Protein AF-A0A536MII1-F1 (afdb_monomer)

Solvent-accessible surface area (backbone atoms only — not comparable to full-atom values): 5860 Å² total; per-residue (Å²): 132,93,80,82,61,63,78,42,59,72,90,62,58,68,70,56,54,46,48,45,36,58,72,44,48,42,54,50,47,45,48,49,48,63,54,56,45,22,73,77,58,34,49,68,54,39,14,48,52,56,17,48,54,48,29,73,74,71,69,43,66,88,49,29,65,56,44,25,52,50,41,39,52,38,46,64,40,32,77,77,34,56,67,57,26,49,50,52,48,31,52,55,51,43,50,29,52,54,51,13,66,76,68,46,33,55,65,114

Sequence (108 aa):
MLGHKPYQAPPDPMALELAALAGAVAPAEEIVWGRAVERSLGIGTTAALFATKHVVIDGRWRRAGGLFLFWVGLGLVRRRSPMLALGLHVSANASGVVLGHITGRDLF

Secondary structure (DSSP, 8-state):
-----TTSPPSS-HHHHHHHIIIIIHHHHIIIIIIIIHHHHHHHHHHHHHHHHHHHHH--HHHHHHHHHHHHHHHHHHTT-HHHHHHHHHHHHHHHHHHHHHHTS---

Structure (mmCIF, N/CA/C/O backbone):
data_AF-A0A536MII1-F1
#
_entry.id   AF-A0A536MII1-F1
#
loop_
_atom_site.group_PDB
_atom_site.id
_atom_site.type_symbol
_atom_site.label_atom_id
_atom_site.label_alt_id
_atom_site.label_comp_id
_atom_site.label_asym_id
_atom_site.label_entity_id
_atom_site.label_seq_id
_atom_site.pdbx_PDB_ins_code
_atom_site.Cartn_x
_atom_site.Cartn_y
_atom_site.Cartn_z
_atom_site.occupancy
_atom_site.B_iso_or_equiv
_atom_site.auth_seq_id
_atom_site.auth_comp_id
_atom_site.auth_asym_id
_atom_site.auth_atom_id
_atom_site.pdbx_PDB_model_num
ATOM 1 N N . MET A 1 1 ? -3.184 -0.973 -19.950 1.00 36.53 1 MET A N 1
ATOM 2 C CA . MET A 1 1 ? -2.757 -2.359 -20.241 1.00 36.53 1 MET A CA 1
ATOM 3 C C . MET A 1 1 ? -2.474 -3.052 -18.918 1.00 36.53 1 MET A C 1
ATOM 5 O O . MET A 1 1 ? -1.639 -2.569 -18.168 1.00 36.53 1 MET A O 1
ATOM 9 N N . LEU A 1 2 ? -3.221 -4.114 -18.609 1.00 41.47 2 LEU A N 1
ATOM 10 C CA . LEU A 1 2 ? -2.993 -4.985 -17.452 1.00 41.47 2 LEU A CA 1
ATOM 11 C C . LEU A 1 2 ? -1.795 -5.896 -17.752 1.00 41.47 2 LEU A C 1
ATOM 13 O O . LEU A 1 2 ? -1.812 -6.596 -18.761 1.00 41.47 2 LEU A O 1
ATOM 17 N N . GLY A 1 3 ? -0.780 -5.874 -16.887 1.00 39.88 3 GLY A N 1
ATOM 18 C CA . GLY A 1 3 ? 0.389 -6.753 -16.971 1.00 39.88 3 GLY A CA 1
ATOM 19 C C . GLY A 1 3 ? 1.647 -6.079 -17.518 1.00 39.88 3 GLY A C 1
ATOM 20 O O . GLY A 1 3 ? 2.140 -6.466 -18.575 1.00 39.88 3 GLY A O 1
ATOM 21 N N . HIS A 1 4 ? 2.199 -5.101 -16.794 1.00 48.22 4 HIS A N 1
ATOM 22 C CA . HIS A 1 4 ? 3.601 -4.736 -17.007 1.00 48.22 4 HIS A CA 1
ATOM 23 C C . HIS A 1 4 ? 4.499 -5.804 -16.379 1.00 48.22 4 HIS A C 1
ATOM 25 O O . HIS A 1 4 ? 4.297 -6.217 -15.236 1.00 48.22 4 HIS A O 1
ATOM 31 N N . LYS A 1 5 ? 5.456 -6.313 -17.164 1.00 47.59 5 LYS A N 1
ATOM 32 C CA . LYS A 1 5 ? 6.413 -7.316 -16.696 1.00 47.59 5 LYS A CA 1
ATOM 33 C C . LYS A 1 5 ? 7.531 -6.625 -15.909 1.00 47.59 5 LYS A C 1
ATOM 35 O O . LYS A 1 5 ? 8.039 -5.597 -16.344 1.00 47.59 5 LYS A O 1
ATOM 40 N N . PRO A 1 6 ? 8.031 -7.226 -14.822 1.00 49.62 6 PRO A N 1
ATOM 41 C CA . PRO A 1 6 ? 8.718 -6.492 -13.758 1.00 49.62 6 PRO A CA 1
ATOM 42 C C . PRO A 1 6 ? 10.219 -6.239 -13.997 1.00 49.62 6 PRO A C 1
ATOM 44 O O . PRO A 1 6 ? 10.945 -5.852 -13.084 1.00 49.62 6 PRO A O 1
ATOM 47 N N . TYR A 1 7 ? 10.690 -6.521 -15.212 1.00 48.53 7 TYR A N 1
ATOM 48 C CA . TYR A 1 7 ? 12.043 -6.222 -15.694 1.00 48.53 7 TYR A CA 1
ATOM 49 C C . TYR A 1 7 ? 12.039 -5.096 -16.733 1.00 48.53 7 TYR A C 1
ATOM 51 O O . TYR A 1 7 ? 13.063 -4.829 -17.358 1.00 48.53 7 TYR A O 1
ATOM 59 N N . GLN A 1 8 ? 10.883 -4.473 -16.958 1.00 50.59 8 GLN A N 1
ATOM 60 C CA . GLN A 1 8 ? 10.793 -3.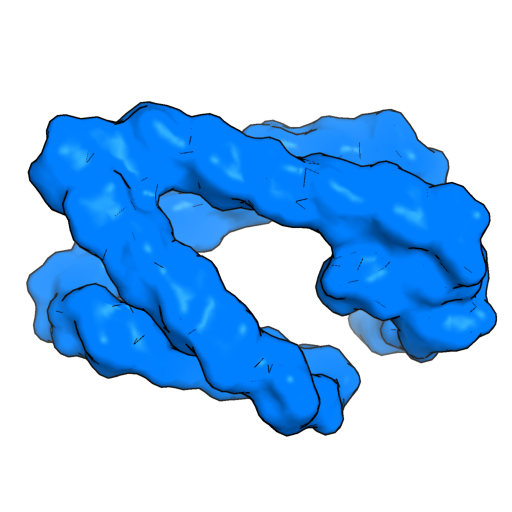259 -17.747 1.00 50.59 8 GLN A CA 1
ATOM 61 C C . GLN A 1 8 ? 11.022 -2.062 -16.834 1.00 50.59 8 GLN A C 1
ATOM 63 O O . GLN A 1 8 ? 10.603 -2.063 -15.676 1.00 50.59 8 GLN A O 1
ATOM 68 N N . ALA A 1 9 ? 11.710 -1.056 -17.373 1.00 54.81 9 ALA A N 1
ATOM 69 C CA . ALA A 1 9 ? 11.745 0.257 -16.755 1.00 54.81 9 ALA A CA 1
ATOM 70 C C . ALA A 1 9 ? 10.301 0.714 -16.469 1.00 54.81 9 ALA A C 1
ATOM 72 O O . ALA A 1 9 ? 9.415 0.374 -17.265 1.00 54.81 9 ALA A O 1
ATOM 73 N N . PRO A 1 10 ? 10.066 1.452 -15.368 1.00 60.66 10 PRO A N 1
ATOM 74 C CA . PRO A 1 10 ? 8.750 2.001 -15.071 1.00 60.66 10 PRO A CA 1
ATOM 75 C C . PRO A 1 10 ? 8.215 2.714 -16.322 1.00 60.66 10 PRO A C 1
ATOM 77 O O . PRO A 1 10 ? 8.939 3.534 -16.902 1.00 60.66 10 PRO A O 1
ATOM 80 N N . PRO A 1 11 ? 7.031 2.326 -16.823 1.00 67.00 11 PRO A N 1
ATOM 81 C CA . PRO A 1 11 ? 6.538 2.802 -18.111 1.00 67.00 11 PRO A CA 1
ATOM 82 C C . PRO A 1 11 ? 6.137 4.275 -18.053 1.00 67.00 11 PRO A C 1
ATOM 84 O O . PRO A 1 11 ? 6.150 4.957 -19.079 1.00 67.00 11 PRO A O 1
ATOM 87 N N . ASP A 1 12 ? 5.802 4.753 -16.855 1.00 78.12 12 ASP A N 1
ATOM 88 C CA . ASP A 1 12 ? 5.314 6.092 -16.606 1.00 78.12 12 ASP A CA 1
ATOM 89 C C . ASP A 1 12 ? 6.408 6.973 -15.973 1.00 78.12 12 ASP A C 1
ATOM 91 O O . ASP A 1 12 ? 7.335 6.495 -15.312 1.00 78.12 12 ASP A O 1
ATOM 95 N N . PRO A 1 13 ? 6.347 8.303 -16.162 1.00 85.38 13 PRO A N 1
ATOM 96 C CA . PRO A 1 13 ? 7.236 9.213 -15.457 1.00 85.38 13 PRO A CA 1
ATOM 97 C C . PRO A 1 13 ? 7.042 9.098 -13.941 1.00 85.38 13 PRO A C 1
ATOM 99 O O . PRO A 1 13 ? 5.912 9.150 -13.457 1.00 85.38 13 PRO A O 1
ATOM 102 N N . MET A 1 14 ? 8.142 9.089 -13.182 1.00 84.44 14 MET A N 1
ATOM 103 C CA . MET A 1 14 ? 8.133 9.002 -11.712 1.00 84.44 14 MET A CA 1
ATOM 104 C C . MET A 1 14 ? 7.141 9.973 -11.053 1.00 84.44 14 MET A C 1
ATOM 106 O O . MET A 1 14 ? 6.434 9.619 -10.114 1.00 84.44 14 MET A O 1
ATOM 110 N N . ALA A 1 15 ? 7.057 11.209 -11.553 1.00 85.62 15 ALA A N 1
ATOM 111 C CA . ALA A 1 15 ? 6.142 12.217 -11.023 1.00 85.62 15 ALA A CA 1
ATOM 112 C C . ALA A 1 15 ? 4.659 11.832 -11.186 1.00 85.62 15 ALA A C 1
ATOM 114 O O . ALA A 1 15 ? 3.854 12.127 -10.302 1.00 85.62 15 ALA A O 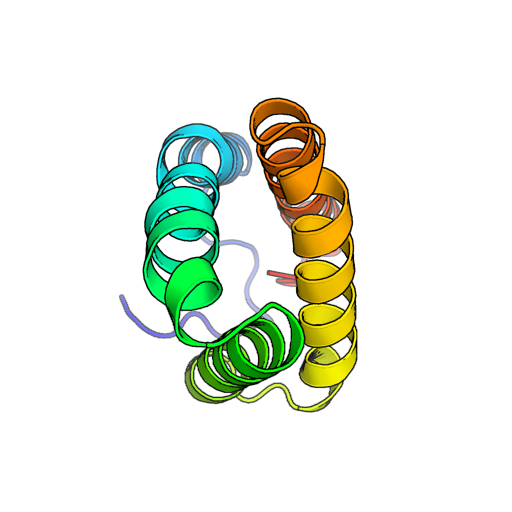1
ATOM 115 N N . LEU A 1 16 ? 4.301 11.165 -12.288 1.00 86.38 16 LEU A N 1
ATOM 116 C CA . LEU A 1 16 ? 2.939 10.701 -12.547 1.00 86.38 16 LEU A CA 1
ATOM 117 C C . LEU A 1 16 ? 2.574 9.534 -11.624 1.00 86.38 16 LEU A C 1
ATOM 119 O O . LEU A 1 16 ? 1.499 9.552 -11.027 1.00 86.38 16 LEU A O 1
ATOM 123 N N . GLU A 1 17 ? 3.483 8.572 -11.445 1.00 84.12 17 GLU A N 1
ATOM 124 C CA . GLU A 1 17 ? 3.280 7.449 -10.521 1.00 84.12 17 GLU A CA 1
ATOM 125 C C . GLU A 1 17 ? 3.118 7.932 -9.076 1.00 84.12 17 GLU A C 1
ATOM 127 O O . GLU A 1 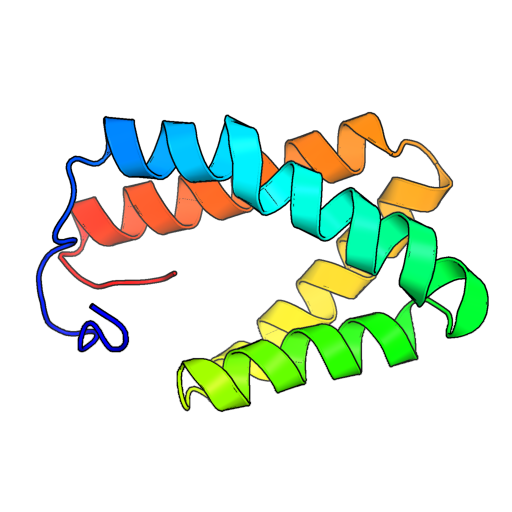17 ? 2.171 7.547 -8.388 1.00 84.12 17 GLU A O 1
ATOM 132 N N . LEU A 1 18 ? 3.981 8.850 -8.626 1.00 87.94 18 LEU A N 1
ATOM 133 C CA . LEU A 1 18 ? 3.882 9.448 -7.293 1.00 87.94 18 LEU A CA 1
ATOM 134 C C . LEU A 1 18 ? 2.556 10.191 -7.095 1.00 87.94 18 LEU A C 1
ATOM 136 O O . LEU A 1 18 ? 1.918 10.039 -6.050 1.00 87.94 18 LEU A O 1
ATOM 140 N N . ALA A 1 19 ? 2.117 10.959 -8.095 1.00 87.25 19 ALA A N 1
ATOM 141 C CA . ALA A 1 19 ? 0.840 11.663 -8.043 1.00 87.25 19 ALA A CA 1
ATOM 142 C C . ALA A 1 19 ? -0.348 10.688 -7.980 1.00 87.25 19 ALA A C 1
ATOM 144 O O . ALA A 1 19 ? -1.261 10.889 -7.178 1.00 87.25 19 ALA A O 1
ATOM 145 N N . ALA A 1 20 ? -0.325 9.608 -8.767 1.00 86.69 20 ALA A N 1
ATOM 146 C CA . ALA A 1 20 ? -1.366 8.583 -8.752 1.00 86.69 20 ALA A CA 1
ATOM 147 C C . ALA A 1 20 ? -1.417 7.835 -7.407 1.00 86.69 20 ALA A C 1
ATOM 149 O O . ALA A 1 20 ? -2.499 7.616 -6.852 1.00 86.69 20 ALA A O 1
ATOM 150 N N . LEU A 1 21 ? -0.256 7.491 -6.842 1.00 86.94 21 LEU A N 1
ATOM 151 C CA . LEU A 1 21 ? -0.168 6.796 -5.559 1.00 86.94 21 LEU A CA 1
ATOM 152 C C . LEU A 1 21 ? -0.665 7.657 -4.401 1.00 86.94 21 LEU A C 1
ATOM 154 O O . LEU A 1 21 ? -1.469 7.188 -3.592 1.00 86.94 21 LEU A O 1
ATOM 158 N N . ALA A 1 22 ? -0.213 8.911 -4.339 1.00 85.25 22 ALA A N 1
ATOM 159 C CA . ALA A 1 22 ? -0.586 9.837 -3.278 1.00 85.25 22 ALA A CA 1
ATOM 160 C C . ALA A 1 22 ? -2.039 10.320 -3.405 1.00 85.25 22 ALA A C 1
ATOM 162 O O . ALA A 1 22 ? -2.737 10.444 -2.400 1.00 85.25 22 ALA A O 1
ATOM 163 N N . GLY A 1 23 ? -2.492 10.593 -4.631 1.00 85.06 23 GLY A N 1
ATOM 164 C CA . GLY A 1 23 ? -3.793 11.201 -4.899 1.00 85.06 23 GLY A CA 1
ATOM 165 C C . GLY A 1 23 ? -4.953 10.213 -5.005 1.00 85.06 23 GLY A C 1
ATOM 166 O O . GLY A 1 23 ? -6.088 10.598 -4.733 1.00 85.06 23 GLY A O 1
ATOM 167 N N . ALA A 1 24 ? -4.696 8.956 -5.383 1.00 90.25 24 ALA A N 1
ATOM 168 C CA . ALA A 1 24 ? -5.761 7.992 -5.660 1.00 90.25 24 ALA A CA 1
ATOM 169 C C . ALA A 1 24 ? -5.557 6.64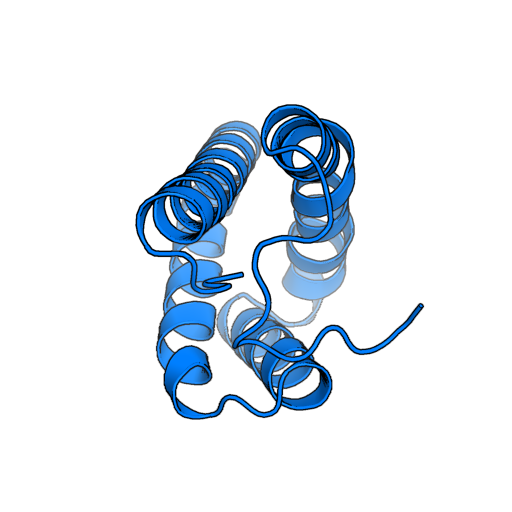0 -4.973 1.00 90.25 24 ALA A C 1
ATOM 171 O O . ALA A 1 24 ? -6.440 6.208 -4.233 1.00 90.25 24 ALA A O 1
ATOM 172 N N . VAL A 1 25 ? -4.416 5.974 -5.181 1.00 88.62 25 VAL A N 1
ATOM 173 C CA . VAL A 1 25 ? -4.251 4.568 -4.767 1.00 88.62 25 VAL A CA 1
ATOM 174 C C . VAL A 1 25 ? -4.250 4.420 -3.248 1.00 88.62 25 VAL A C 1
ATOM 176 O O . VAL A 1 25 ? -5.139 3.763 -2.712 1.00 88.62 25 VAL A O 1
ATOM 179 N N . ALA A 1 26 ? -3.316 5.059 -2.537 1.00 90.62 26 ALA A N 1
ATOM 180 C CA . ALA A 1 26 ? -3.241 4.925 -1.081 1.00 90.62 26 ALA A CA 1
ATOM 181 C C . ALA A 1 26 ? -4.524 5.422 -0.375 1.00 90.62 26 ALA A C 1
ATOM 183 O O . ALA A 1 26 ? -5.027 4.707 0.496 1.00 90.62 26 ALA A O 1
ATOM 184 N N . PRO A 1 27 ? -5.136 6.564 -0.765 1.00 92.44 27 PRO A N 1
ATOM 185 C CA . PRO A 1 27 ? -6.436 6.968 -0.228 1.00 92.44 27 PRO A CA 1
ATOM 186 C C . PRO A 1 27 ? -7.546 5.937 -0.461 1.00 92.44 27 PRO A C 1
ATOM 188 O O . PRO A 1 27 ? -8.287 5.613 0.470 1.00 92.44 27 PRO A O 1
ATOM 191 N N . ALA A 1 28 ? -7.668 5.402 -1.680 1.00 94.00 28 ALA A N 1
ATOM 192 C CA . ALA A 1 28 ? -8.694 4.415 -2.005 1.00 94.00 28 ALA A CA 1
ATOM 193 C C . ALA A 1 28 ? -8.492 3.118 -1.214 1.00 94.00 28 ALA A C 1
ATOM 195 O O . ALA A 1 28 ? -9.451 2.564 -0.673 1.00 94.00 28 ALA A O 1
ATOM 196 N N . GLU A 1 29 ? -7.250 2.654 -1.088 1.00 94.75 29 GLU A N 1
ATOM 197 C CA . GLU A 1 29 ? -6.937 1.464 -0.307 1.00 94.75 29 GLU A CA 1
ATOM 198 C C . GLU A 1 29 ? -7.223 1.658 1.184 1.00 94.75 29 GLU A C 1
ATOM 200 O O . GLU A 1 29 ? -7.840 0.791 1.802 1.00 94.75 29 GLU A O 1
ATOM 205 N N . GLU A 1 30 ? -6.867 2.805 1.761 1.00 94.75 30 GLU A N 1
ATOM 206 C CA . GLU A 1 30 ? -7.185 3.126 3.156 1.00 94.75 30 GLU A CA 1
ATOM 207 C C . GLU A 1 30 ? -8.700 3.217 3.408 1.00 94.75 30 GLU A C 1
ATOM 209 O O . GLU A 1 30 ? -9.182 2.799 4.465 1.00 94.75 30 GLU A O 1
ATOM 214 N N . ILE A 1 31 ? -9.483 3.708 2.443 1.00 94.25 31 ILE A N 1
ATOM 215 C CA . ILE A 1 31 ? -10.949 3.747 2.543 1.00 94.25 31 ILE A CA 1
ATOM 216 C C . ILE A 1 31 ? -11.538 2.335 2.456 1.00 94.25 31 ILE A C 1
ATOM 218 O O . ILE A 1 31 ? -12.305 1.929 3.332 1.00 94.25 31 ILE A O 1
ATOM 222 N N . VAL A 1 32 ? -11.185 1.573 1.422 1.00 94.31 32 VAL A N 1
ATOM 223 C CA . VAL A 1 32 ? -11.776 0.252 1.176 1.00 94.31 32 VAL A CA 1
ATOM 224 C C . VAL A 1 32 ? -11.285 -0.750 2.213 1.00 94.31 32 VAL A C 1
ATOM 226 O O . VAL A 1 32 ? -12.074 -1.309 2.971 1.00 94.31 32 VAL A O 1
ATOM 229 N N . TRP A 1 33 ? -9.977 -0.961 2.292 1.00 94.75 33 TRP A N 1
ATOM 230 C CA . TRP A 1 33 ? -9.405 -1.975 3.167 1.00 94.75 33 TRP A CA 1
ATOM 231 C C . TRP A 1 33 ? -9.365 -1.492 4.611 1.00 94.75 33 TRP A C 1
ATOM 233 O O . TRP A 1 33 ? -9.820 -2.197 5.508 1.00 94.75 33 TRP A O 1
ATOM 243 N N . GLY A 1 34 ? -8.867 -0.274 4.835 1.00 89.88 34 GLY A N 1
ATOM 244 C CA . GLY A 1 34 ? -8.623 0.242 6.180 1.00 89.88 34 GLY A CA 1
ATOM 245 C C . GLY A 1 34 ? -9.876 0.672 6.942 1.00 89.88 34 GLY A C 1
ATOM 246 O O . GLY A 1 34 ? -9.905 0.562 8.169 1.00 89.88 34 GLY A O 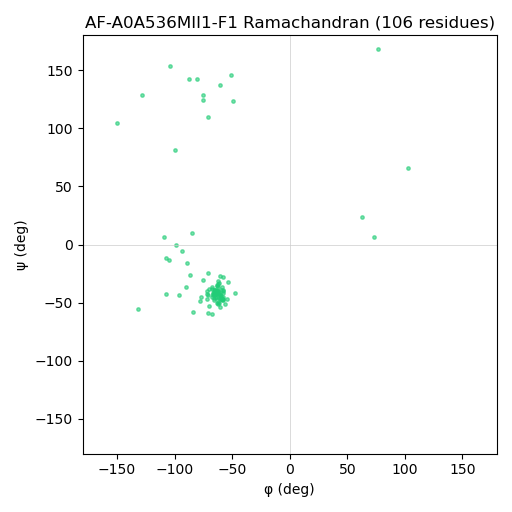1
ATOM 247 N N . ARG A 1 35 ? -10.923 1.148 6.251 1.00 89.62 35 ARG A N 1
ATOM 248 C CA . ARG A 1 35 ? -12.178 1.577 6.896 1.00 89.62 35 ARG A CA 1
ATOM 249 C C . ARG A 1 35 ? -13.345 0.624 6.685 1.00 89.62 35 ARG A C 1
ATOM 251 O O . ARG A 1 35 ? -14.083 0.421 7.646 1.00 89.62 35 ARG A O 1
ATOM 258 N N . ALA A 1 36 ? -13.552 0.084 5.485 1.00 91.44 36 ALA A N 1
ATOM 259 C CA . ALA A 1 36 ? -14.707 -0.780 5.231 1.00 91.44 36 ALA A CA 1
ATOM 260 C C . ALA A 1 36 ? -14.430 -2.233 5.644 1.00 91.44 36 ALA A C 1
ATOM 262 O O . ALA A 1 36 ? -15.115 -2.760 6.516 1.00 91.44 36 ALA A O 1
ATOM 263 N N . VAL A 1 37 ? -13.393 -2.858 5.081 1.00 93.06 37 VAL A N 1
ATOM 264 C CA . VAL A 1 37 ? -13.105 -4.287 5.301 1.00 93.06 37 VAL A CA 1
ATOM 265 C C . VAL A 1 37 ? -12.579 -4.554 6.715 1.00 93.06 37 VAL A C 1
ATOM 267 O O . VAL A 1 37 ? -13.077 -5.448 7.403 1.00 93.06 37 VAL A O 1
ATOM 270 N N . GLU A 1 38 ? -11.618 -3.755 7.192 1.00 93.81 38 GLU A N 1
ATOM 271 C CA . GLU A 1 38 ? -10.980 -3.980 8.496 1.00 93.81 38 GLU A CA 1
ATOM 272 C C . GLU A 1 38 ? -11.944 -3.882 9.677 1.00 93.81 38 GLU A C 1
ATOM 274 O O . GLU A 1 38 ? -11.780 -4.606 10.660 1.00 93.81 38 GLU A O 1
ATOM 279 N N . ARG A 1 39 ? -12.979 -3.039 9.579 1.00 90.31 39 ARG A N 1
ATOM 280 C CA . ARG A 1 39 ? -14.011 -2.943 10.620 1.00 90.31 39 ARG A CA 1
ATOM 281 C C . ARG A 1 39 ? -14.781 -4.247 10.803 1.00 90.31 39 ARG A C 1
ATOM 283 O O . ARG A 1 39 ? -15.167 -4.550 11.926 1.00 90.31 39 ARG A O 1
ATOM 290 N N . SER A 1 40 ? -14.992 -4.999 9.727 1.00 93.19 40 SER A N 1
ATOM 291 C CA . SER A 1 40 ? -15.766 -6.242 9.754 1.00 93.19 40 SER A CA 1
ATOM 292 C C . SER A 1 40 ? -14.903 -7.472 10.031 1.00 93.19 40 SER A C 1
ATOM 294 O O . SER A 1 40 ? -15.355 -8.385 10.712 1.00 93.19 40 SER A O 1
ATOM 296 N N . LEU A 1 41 ? -13.673 -7.509 9.510 1.00 94.12 41 LEU A N 1
ATOM 297 C CA . LEU A 1 41 ? -12.830 -8.714 9.534 1.00 94.12 41 LEU A CA 1
ATOM 298 C C . LEU A 1 41 ? -11.653 -8.638 10.517 1.00 94.12 41 LEU A C 1
ATOM 300 O O . LEU A 1 41 ? -10.998 -9.649 10.781 1.00 94.12 41 LEU A O 1
ATOM 304 N N . GLY A 1 42 ? -11.366 -7.451 11.053 1.00 94.81 42 GLY A N 1
ATOM 305 C CA . GLY A 1 42 ? -10.200 -7.194 11.889 1.00 94.81 42 GLY A CA 1
ATOM 306 C C . GLY A 1 42 ? -8.896 -7.065 11.093 1.00 94.81 42 GLY A C 1
ATOM 307 O O . GLY A 1 42 ? -8.819 -7.376 9.902 1.00 94.81 42 GLY A O 1
ATOM 308 N N . ILE A 1 43 ? -7.845 -6.596 11.775 1.00 95.12 43 ILE A N 1
ATOM 309 C CA . ILE A 1 43 ? -6.552 -6.246 11.158 1.00 95.12 43 ILE A CA 1
ATOM 310 C C . ILE A 1 43 ? -5.902 -7.463 10.489 1.00 95.12 43 ILE A C 1
ATOM 312 O O . ILE A 1 43 ? -5.519 -7.386 9.327 1.00 95.12 43 ILE A O 1
ATOM 316 N N . GLY A 1 44 ? -5.786 -8.589 11.202 1.00 95.75 44 GLY A N 1
ATOM 317 C CA . GLY A 1 44 ? -5.057 -9.766 10.713 1.00 95.75 44 GLY A CA 1
ATOM 318 C C . GLY A 1 44 ? -5.671 -10.365 9.447 1.00 95.75 44 GLY A C 1
ATOM 319 O O . GLY A 1 44 ? -4.976 -10.554 8.452 1.00 95.75 44 GLY A O 1
ATOM 320 N N . THR A 1 45 ? -6.985 -10.594 9.447 1.00 96.50 45 THR A N 1
ATOM 321 C CA . THR A 1 45 ? -7.708 -11.124 8.281 1.00 96.50 45 THR A CA 1
ATOM 322 C C . THR A 1 45 ? -7.629 -10.167 7.095 1.00 96.50 45 THR A C 1
ATOM 324 O O . THR A 1 45 ? -7.372 -10.588 5.970 1.00 96.50 45 THR A O 1
ATOM 327 N N . THR A 1 46 ? -7.786 -8.865 7.342 1.00 96.69 46 THR A N 1
ATOM 328 C CA . THR A 1 46 ? -7.693 -7.841 6.292 1.00 96.69 46 THR A CA 1
ATOM 329 C C . THR A 1 46 ? -6.290 -7.779 5.700 1.00 96.69 46 THR A C 1
ATOM 331 O O . THR A 1 46 ? -6.152 -7.738 4.483 1.00 96.69 46 THR A O 1
ATOM 334 N N . ALA A 1 47 ? -5.249 -7.852 6.533 1.00 96.00 47 ALA A N 1
ATOM 335 C CA . ALA A 1 47 ? -3.861 -7.906 6.087 1.00 96.00 47 ALA A CA 1
ATOM 336 C C . ALA A 1 47 ? -3.569 -9.163 5.255 1.00 96.00 47 ALA A C 1
ATOM 338 O O . ALA A 1 47 ? -2.882 -9.080 4.239 1.00 96.00 47 ALA A O 1
ATOM 339 N N . ALA A 1 48 ? -4.119 -10.319 5.642 1.00 96.38 48 ALA A N 1
ATOM 340 C CA . ALA A 1 48 ? -3.976 -11.556 4.878 1.00 96.38 48 ALA A CA 1
ATOM 341 C C . ALA A 1 48 ? -4.640 -11.446 3.498 1.00 96.38 48 ALA A C 1
ATOM 343 O O . ALA A 1 48 ? -4.019 -11.783 2.489 1.00 96.38 48 ALA A O 1
ATOM 344 N N . LEU A 1 49 ? -5.865 -10.917 3.432 1.00 95.75 49 LEU A N 1
ATOM 345 C CA . LEU A 1 49 ? -6.567 -10.680 2.168 1.00 95.75 49 LEU A CA 1
ATOM 346 C C . LEU A 1 49 ? -5.839 -9.648 1.298 1.00 95.75 49 LEU A C 1
ATOM 348 O O . LEU A 1 49 ? -5.677 -9.860 0.097 1.00 95.75 49 LEU A O 1
ATOM 352 N N . PHE A 1 50 ? -5.343 -8.568 1.902 1.00 93.88 50 PHE A N 1
ATOM 353 C CA . PHE A 1 50 ? -4.573 -7.539 1.213 1.00 93.88 50 PHE A CA 1
ATOM 354 C C . PHE A 1 50 ? -3.249 -8.075 0.656 1.00 93.88 50 PHE A C 1
ATOM 356 O O . PHE A 1 50 ? -2.887 -7.761 -0.475 1.00 93.88 50 PHE A O 1
ATOM 363 N N . ALA A 1 51 ? -2.522 -8.905 1.404 1.00 93.69 51 ALA A N 1
ATOM 364 C CA . ALA A 1 51 ? -1.310 -9.544 0.899 1.00 93.69 51 ALA A CA 1
ATOM 365 C C . ALA A 1 51 ? -1.639 -10.539 -0.224 1.00 93.69 51 ALA A C 1
ATOM 367 O O . ALA A 1 51 ? -0.987 -10.545 -1.266 1.00 93.69 51 ALA A O 1
ATOM 368 N N . THR A 1 52 ? -2.696 -11.335 -0.045 1.00 93.94 52 THR A N 1
ATOM 369 C CA . THR A 1 52 ? -3.117 -12.345 -1.024 1.00 93.94 52 THR A CA 1
ATOM 370 C C . THR A 1 52 ? -3.552 -11.709 -2.342 1.00 93.94 52 THR A C 1
ATOM 372 O O . THR A 1 52 ? -3.150 -12.196 -3.395 1.00 93.94 52 THR A O 1
ATOM 375 N N . LYS A 1 53 ? -4.304 -10.594 -2.320 1.00 93.00 53 LYS A N 1
ATOM 376 C CA . LYS A 1 53 ? -4.715 -9.905 -3.560 1.00 93.00 53 LYS A CA 1
ATOM 377 C C . LYS A 1 53 ? -3.494 -9.498 -4.392 1.00 93.00 53 LYS A C 1
ATOM 379 O O . LYS A 1 53 ? -3.501 -9.672 -5.603 1.00 93.00 53 LYS A O 1
ATOM 384 N N . HIS A 1 54 ? -2.442 -9.002 -3.738 1.00 88.69 54 HIS A N 1
ATOM 385 C CA . HIS A 1 54 ? -1.223 -8.578 -4.417 1.00 88.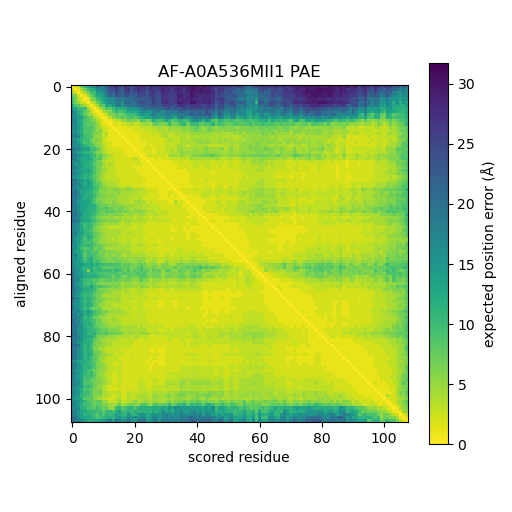69 54 HIS A CA 1
ATOM 386 C C . HIS A 1 54 ? -0.497 -9.770 -5.019 1.00 88.69 54 HIS A C 1
ATOM 388 O O . HIS A 1 54 ? -0.177 -9.719 -6.196 1.00 88.69 54 HIS A O 1
ATOM 394 N N . VAL A 1 55 ? -0.363 -10.871 -4.273 1.00 88.88 55 VAL A N 1
ATOM 395 C CA . VAL A 1 55 ? 0.221 -12.119 -4.790 1.00 88.88 55 VAL A CA 1
ATOM 396 C C . VAL A 1 55 ? -0.539 -12.649 -6.006 1.00 88.88 55 VAL A C 1
ATOM 398 O O . VAL A 1 55 ? 0.081 -13.149 -6.938 1.00 88.88 55 VAL A O 1
ATOM 401 N N . VAL A 1 56 ? -1.871 -12.553 -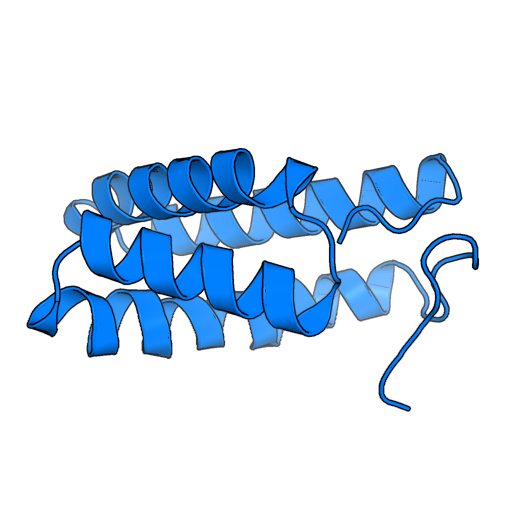6.021 1.00 89.38 56 VAL A N 1
ATOM 402 C CA . VAL A 1 56 ? -2.683 -12.977 -7.174 1.00 89.38 56 VAL A CA 1
ATOM 403 C C . VAL A 1 56 ? -2.442 -12.077 -8.390 1.00 89.38 56 VAL A C 1
ATOM 405 O O . VAL A 1 56 ? -2.428 -12.573 -9.514 1.00 89.38 56 VAL A O 1
ATOM 408 N N . ILE A 1 57 ? -2.239 -10.774 -8.177 1.00 83.19 57 ILE A N 1
ATOM 409 C CA . ILE A 1 57 ? -2.006 -9.794 -9.247 1.00 83.19 57 ILE A CA 1
ATOM 410 C C . ILE A 1 57 ? -0.571 -9.880 -9.791 1.00 83.19 57 ILE A C 1
ATOM 412 O O . ILE A 1 57 ? -0.382 -9.850 -11.006 1.00 83.19 57 ILE A O 1
ATOM 416 N N . ASP A 1 58 ? 0.433 -9.975 -8.915 1.00 80.38 58 ASP A N 1
ATOM 417 C CA . ASP A 1 58 ? 1.853 -9.855 -9.269 1.00 80.38 58 ASP A CA 1
ATOM 418 C C . ASP A 1 58 ? 2.616 -11.197 -9.300 1.00 80.38 58 ASP A C 1
ATOM 420 O O . ASP A 1 58 ? 3.724 -11.272 -9.837 1.00 80.38 58 ASP A O 1
ATOM 424 N N . GLY A 1 59 ? 2.040 -12.274 -8.755 1.00 81.06 59 GLY A N 1
ATOM 425 C CA . GLY A 1 59 ? 2.637 -13.612 -8.673 1.00 81.06 59 GLY A CA 1
ATOM 426 C C . GLY A 1 59 ? 3.770 -13.757 -7.643 1.00 81.06 59 GLY A C 1
ATOM 427 O O . GLY A 1 59 ? 4.430 -14.800 -7.593 1.00 81.06 59 GLY A O 1
ATOM 428 N N . ARG A 1 60 ? 4.048 -12.736 -6.819 1.00 78.06 60 ARG A N 1
ATOM 429 C CA . ARG A 1 60 ? 5.257 -12.655 -5.981 1.00 78.06 60 ARG A CA 1
ATOM 430 C C . ARG A 1 60 ? 5.002 -13.052 -4.530 1.00 78.06 60 ARG A C 1
ATOM 432 O O . ARG A 1 60 ? 4.994 -12.230 -3.613 1.00 78.06 60 ARG A O 1
ATOM 439 N N . TRP A 1 61 ? 4.995 -14.356 -4.278 1.00 83.31 61 TRP A N 1
ATOM 440 C CA . TRP A 1 61 ? 4.898 -14.917 -2.922 1.00 83.31 61 TRP A CA 1
ATOM 441 C C . TRP A 1 61 ? 5.949 -14.392 -1.933 1.00 83.31 61 TRP A C 1
ATOM 443 O O . TRP A 1 61 ? 5.655 -14.225 -0.752 1.00 83.31 61 TRP A O 1
ATOM 453 N N . ARG A 1 62 ? 7.161 -14.058 -2.404 1.00 83.38 62 ARG A N 1
ATOM 454 C CA . ARG A 1 62 ? 8.233 -13.514 -1.546 1.00 83.38 62 ARG A CA 1
ATOM 455 C C . ARG A 1 62 ? 7.861 -12.188 -0.871 1.00 83.38 62 ARG A C 1
ATOM 457 O O . ARG A 1 62 ? 8.402 -11.895 0.190 1.00 83.38 62 ARG A O 1
ATOM 464 N N . ARG A 1 63 ? 6.962 -11.391 -1.463 1.00 83.69 63 ARG A N 1
ATOM 465 C CA . ARG A 1 63 ? 6.528 -10.091 -0.918 1.00 83.69 63 ARG A CA 1
ATOM 466 C C . ARG A 1 63 ? 5.334 -10.214 0.028 1.00 83.69 63 ARG A C 1
ATOM 468 O O . ARG A 1 63 ? 5.098 -9.296 0.807 1.00 83.69 63 ARG A O 1
ATOM 475 N N . ALA A 1 64 ? 4.633 -11.349 0.018 1.00 88.44 64 ALA A N 1
ATOM 476 C CA . ALA A 1 64 ? 3.400 -11.555 0.776 1.00 88.44 64 ALA A CA 1
ATOM 477 C C . ALA A 1 64 ? 3.568 -11.265 2.275 1.00 88.44 64 ALA A C 1
ATOM 479 O O . ALA A 1 64 ? 2.773 -10.532 2.857 1.00 88.44 64 ALA A O 1
ATOM 480 N N . GLY A 1 65 ? 4.638 -11.783 2.890 1.00 90.19 65 GLY A N 1
ATOM 481 C CA . GLY A 1 65 ? 4.923 -11.549 4.308 1.00 90.19 65 GLY A CA 1
ATOM 482 C C . GLY A 1 65 ? 5.195 -10.076 4.626 1.00 90.19 65 GLY A C 1
ATOM 483 O O . GLY A 1 65 ? 4.694 -9.558 5.620 1.00 90.19 65 GLY A O 1
ATOM 484 N N . GLY A 1 66 ? 5.926 -9.381 3.749 1.00 92.62 66 GLY A N 1
ATOM 485 C CA . GLY A 1 66 ? 6.177 -7.945 3.883 1.00 92.62 66 GLY A CA 1
ATOM 486 C C . GLY A 1 66 ? 4.892 -7.125 3.783 1.00 92.62 66 GLY A C 1
ATOM 487 O O . GLY A 1 66 ? 4.650 -6.276 4.633 1.00 92.62 66 GLY A O 1
ATOM 488 N N . LEU A 1 67 ? 4.033 -7.432 2.807 1.00 93.12 67 LEU A N 1
ATOM 489 C CA . LEU A 1 67 ? 2.734 -6.773 2.623 1.00 93.12 67 LEU A CA 1
ATOM 490 C C . LEU A 1 67 ? 1.780 -7.033 3.792 1.00 93.12 67 LEU A C 1
ATOM 492 O O . LEU A 1 67 ? 1.082 -6.122 4.234 1.00 93.12 67 LEU A O 1
ATOM 496 N N . PHE A 1 68 ? 1.781 -8.256 4.327 1.00 95.31 68 PHE A N 1
ATOM 497 C CA . PHE A 1 68 ? 1.018 -8.594 5.522 1.00 95.31 68 PHE A CA 1
ATOM 498 C C . PHE A 1 68 ? 1.470 -7.746 6.716 1.00 95.31 68 PHE A C 1
ATOM 500 O O . PHE A 1 68 ? 0.653 -7.070 7.337 1.00 95.31 68 PHE A O 1
ATOM 507 N N . LEU A 1 69 ? 2.774 -7.737 7.016 1.00 96.12 69 LEU A N 1
ATOM 508 C CA . LEU A 1 69 ? 3.325 -6.974 8.140 1.00 96.12 69 LEU A CA 1
ATOM 509 C C . LEU A 1 69 ? 3.124 -5.468 7.964 1.00 96.12 69 LEU A C 1
ATOM 511 O O . LEU A 1 69 ? 2.773 -4.782 8.924 1.00 96.12 69 LEU A O 1
ATOM 515 N N . PHE A 1 70 ? 3.294 -4.970 6.741 1.00 95.31 70 PHE A N 1
ATOM 516 C CA . PHE A 1 70 ? 3.015 -3.587 6.379 1.00 95.31 70 PHE A CA 1
ATOM 517 C C . PHE A 1 70 ? 1.567 -3.211 6.707 1.00 95.31 70 PHE A C 1
ATOM 519 O O . PHE A 1 70 ? 1.332 -2.244 7.434 1.00 95.31 70 PHE A O 1
ATOM 526 N N . TRP A 1 71 ? 0.599 -4.013 6.254 1.00 96.94 71 TRP A N 1
ATOM 527 C CA . TRP A 1 71 ? -0.812 -3.729 6.498 1.00 96.94 71 TRP A CA 1
ATOM 528 C C . TRP A 1 71 ? -1.193 -3.855 7.978 1.00 96.94 71 TRP A C 1
ATOM 530 O O . TRP A 1 71 ? -1.950 -3.030 8.490 1.00 96.94 71 TRP A O 1
ATOM 540 N N . VAL A 1 72 ? -0.635 -4.839 8.696 1.00 97.12 72 VAL A N 1
ATOM 541 C CA . VAL A 1 72 ? -0.803 -4.956 10.155 1.00 97.12 72 VAL A CA 1
ATOM 542 C C . VAL A 1 72 ? -0.284 -3.702 10.859 1.00 97.12 72 VAL A C 1
ATOM 544 O O . VAL A 1 72 ? -0.989 -3.133 11.694 1.00 97.12 72 VAL A O 1
ATOM 547 N N . GLY A 1 73 ? 0.919 -3.242 10.502 1.00 96.00 73 GLY A N 1
ATOM 548 C CA . GLY A 1 73 ? 1.516 -2.023 11.044 1.00 96.00 73 GLY A CA 1
ATOM 549 C C . GLY A 1 73 ? 0.641 -0.794 10.793 1.00 96.00 73 GLY A C 1
ATOM 550 O O . GLY A 1 73 ? 0.340 -0.052 11.732 1.00 96.00 73 GLY A O 1
ATOM 551 N N . LEU A 1 74 ? 0.151 -0.627 9.561 1.00 95.81 74 LEU A N 1
ATOM 552 C CA . LEU A 1 74 ? -0.795 0.437 9.225 1.00 95.81 74 LEU A CA 1
ATOM 553 C C . LEU A 1 74 ? -2.086 0.338 10.038 1.00 95.81 74 LEU A C 1
ATOM 555 O O . LEU A 1 74 ? -2.516 1.349 10.582 1.00 95.81 74 LEU A O 1
ATOM 559 N N . GLY A 1 75 ? -2.668 -0.852 10.202 1.00 95.19 75 GLY A N 1
ATOM 560 C CA . GLY A 1 75 ? -3.866 -1.056 11.023 1.00 95.19 75 GLY A CA 1
ATOM 561 C C . GLY A 1 75 ? -3.675 -0.625 12.482 1.00 95.19 75 GLY A C 1
ATOM 562 O O . GLY A 1 75 ? -4.542 0.035 13.063 1.00 95.19 75 GLY A O 1
ATOM 563 N N . LEU A 1 76 ? -2.508 -0.911 13.070 1.00 96.12 76 LEU A N 1
ATOM 564 C CA . LEU A 1 76 ? -2.172 -0.478 14.433 1.00 96.12 76 LEU A CA 1
ATOM 565 C C . LEU A 1 76 ? -2.050 1.048 14.553 1.00 96.12 76 LEU A C 1
ATOM 567 O O . LEU A 1 76 ? -2.498 1.623 15.550 1.00 96.12 76 LEU A O 1
ATOM 571 N N . VAL A 1 77 ? -1.469 1.712 13.551 1.00 96.31 77 VAL A N 1
ATOM 572 C CA . VAL A 1 77 ? -1.370 3.180 13.516 1.00 96.31 77 VAL A CA 1
ATOM 573 C C . VAL A 1 77 ? -2.734 3.811 13.245 1.00 96.31 77 VAL A C 1
ATOM 575 O O . VAL A 1 77 ? -3.118 4.760 13.929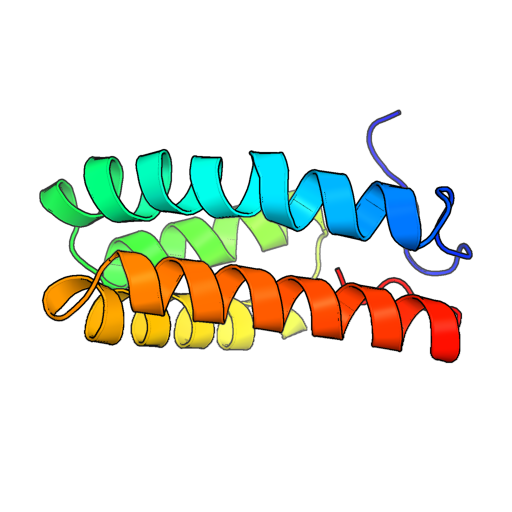 1.00 96.31 77 VAL A O 1
ATOM 578 N N . ARG A 1 78 ? -3.508 3.256 12.309 1.00 95.31 78 ARG A N 1
ATOM 579 C CA . ARG A 1 78 ? -4.810 3.767 11.861 1.00 95.31 78 ARG A CA 1
ATOM 580 C C . ARG A 1 78 ? -5.821 3.859 12.993 1.00 95.31 78 ARG A C 1
ATOM 582 O O . ARG A 1 78 ? -6.580 4.824 13.042 1.00 95.31 78 ARG A O 1
ATOM 589 N N . ARG A 1 79 ? -5.795 2.905 13.933 1.00 90.56 79 ARG A N 1
ATOM 590 C CA . ARG A 1 79 ? -6.622 2.945 15.154 1.00 90.56 79 ARG A CA 1
ATOM 591 C C . ARG A 1 79 ? -6.385 4.193 16.005 1.00 90.56 79 ARG A C 1
ATOM 593 O O . ARG A 1 79 ? -7.293 4.605 16.717 1.00 90.56 79 ARG A O 1
ATOM 600 N N . ARG A 1 80 ? -5.184 4.777 15.943 1.00 93.44 80 ARG A N 1
ATOM 601 C CA . ARG A 1 80 ? -4.823 6.008 16.661 1.00 93.44 80 ARG A CA 1
ATOM 602 C C . ARG A 1 80 ? -4.965 7.248 15.784 1.00 93.44 80 ARG A C 1
ATOM 604 O O . ARG A 1 80 ? -5.472 8.262 16.244 1.00 93.44 80 ARG A O 1
ATOM 611 N N . SER A 1 81 ? -4.508 7.174 14.536 1.00 95.81 81 SER A N 1
ATOM 612 C CA . SER A 1 81 ? -4.567 8.279 13.583 1.00 95.81 81 SER A CA 1
ATOM 613 C C . SER A 1 81 ? -4.674 7.759 12.146 1.00 95.81 81 SER A C 1
ATOM 615 O O . SER A 1 81 ? -3.676 7.321 11.566 1.00 95.81 81 SER A O 1
ATOM 617 N N . PRO A 1 82 ? -5.868 7.841 11.529 1.00 92.81 82 PRO A N 1
ATOM 618 C CA . PRO A 1 82 ? -6.055 7.477 10.128 1.00 92.81 82 PRO A CA 1
ATOM 619 C C . PRO A 1 82 ? -5.225 8.332 9.166 1.00 92.81 82 PRO A C 1
ATOM 621 O O . PRO A 1 82 ? -4.771 7.833 8.145 1.00 92.81 82 PRO A O 1
ATOM 624 N N . MET A 1 83 ? -5.006 9.610 9.495 1.00 94.88 83 MET A N 1
ATOM 625 C CA . MET A 1 83 ? -4.197 10.509 8.663 1.00 94.88 83 MET A CA 1
ATOM 626 C C . MET A 1 83 ? -2.716 10.137 8.704 1.00 94.88 83 MET A C 1
ATOM 628 O O . MET A 1 83 ? -2.053 10.165 7.673 1.00 94.88 83 MET A O 1
ATOM 632 N N . LEU A 1 84 ? -2.203 9.729 9.871 1.00 95.56 84 LEU A N 1
ATOM 633 C CA . LEU A 1 84 ? -0.828 9.246 9.977 1.00 95.56 84 LEU A CA 1
ATOM 634 C C . LEU A 1 84 ? -0.645 7.925 9.223 1.00 95.56 84 LEU A C 1
ATOM 636 O O . LEU A 1 84 ? 0.350 7.764 8.528 1.00 95.56 84 LEU A O 1
ATOM 640 N N . ALA A 1 85 ? -1.608 7.004 9.323 1.00 95.50 85 ALA A N 1
ATOM 641 C CA . ALA A 1 85 ? -1.580 5.761 8.554 1.00 95.50 85 ALA A CA 1
ATOM 642 C C . ALA A 1 85 ? -1.567 6.036 7.042 1.00 95.50 85 ALA A C 1
ATOM 644 O O . ALA A 1 85 ? -0.720 5.495 6.339 1.00 95.50 85 ALA A O 1
ATOM 645 N N . LEU A 1 86 ? -2.421 6.946 6.558 1.00 95.25 86 LEU A N 1
ATOM 646 C CA . LEU A 1 86 ? -2.409 7.370 5.158 1.00 95.25 86 LEU A CA 1
ATOM 647 C C . LEU A 1 86 ? -1.058 7.979 4.758 1.00 95.25 86 LEU A C 1
ATOM 649 O O . LEU A 1 86 ? -0.513 7.607 3.725 1.00 95.25 86 LEU A O 1
ATOM 653 N N . GLY A 1 87 ? -0.493 8.866 5.581 1.00 95.56 87 GLY A N 1
ATOM 654 C CA . GLY A 1 87 ? 0.826 9.449 5.331 1.00 95.56 87 GLY A CA 1
ATOM 655 C C . GLY A 1 87 ? 1.922 8.387 5.220 1.00 95.56 87 GLY A C 1
ATOM 656 O O . GLY A 1 87 ? 2.671 8.382 4.249 1.00 95.56 87 GLY A O 1
ATOM 657 N N . LEU A 1 88 ? 1.967 7.437 6.160 1.00 96.12 88 LEU A N 1
ATOM 658 C CA . LEU A 1 88 ? 2.920 6.321 6.139 1.00 96.12 88 LEU A CA 1
ATOM 659 C C . LEU A 1 88 ? 2.734 5.425 4.913 1.00 96.12 88 LEU A C 1
ATOM 661 O O . LEU A 1 88 ? 3.721 4.998 4.318 1.00 96.12 88 LEU A O 1
ATOM 665 N N . HIS A 1 89 ? 1.488 5.164 4.524 1.00 95.81 89 HIS A N 1
ATOM 666 C CA . HIS A 1 89 ? 1.174 4.388 3.334 1.00 95.81 89 HI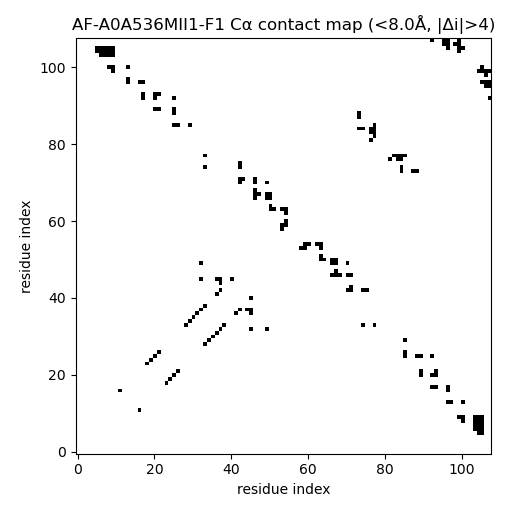S A CA 1
ATOM 667 C C . HIS A 1 89 ? 1.680 5.107 2.073 1.00 95.81 89 HIS A C 1
ATOM 669 O O . HIS A 1 89 ? 2.441 4.530 1.298 1.00 95.81 89 HIS A O 1
ATOM 675 N N . VAL A 1 90 ? 1.367 6.396 1.910 1.00 94.12 90 VAL A N 1
ATOM 676 C CA . VAL A 1 90 ? 1.873 7.209 0.792 1.00 94.12 90 VAL A CA 1
ATOM 677 C C . VAL A 1 90 ? 3.401 7.230 0.769 1.00 94.12 90 VAL A C 1
ATOM 679 O O . VAL A 1 90 ? 3.990 7.036 -0.291 1.00 94.12 90 VAL A O 1
ATOM 682 N N . SER A 1 91 ? 4.062 7.418 1.914 1.00 93.88 91 SER A N 1
ATOM 683 C CA . SER A 1 91 ? 5.528 7.439 1.990 1.00 93.88 91 SER A CA 1
ATOM 684 C C . SER A 1 91 ? 6.161 6.090 1.643 1.00 93.88 91 SER A C 1
ATOM 686 O O . SER A 1 91 ? 7.164 6.058 0.926 1.00 93.88 91 SER A O 1
ATOM 688 N N . ALA A 1 92 ? 5.589 4.978 2.111 1.00 91.06 92 ALA A N 1
ATOM 689 C CA . ALA A 1 92 ? 6.049 3.640 1.744 1.00 91.06 92 ALA A CA 1
ATOM 690 C C . ALA A 1 92 ? 5.920 3.413 0.231 1.00 91.06 92 ALA A C 1
ATOM 692 O O . ALA A 1 92 ? 6.865 2.949 -0.410 1.00 91.06 92 ALA A O 1
ATOM 693 N N . ASN A 1 93 ? 4.795 3.842 -0.343 1.00 89.62 93 ASN A N 1
ATOM 694 C CA . ASN A 1 93 ? 4.533 3.721 -1.768 1.00 89.62 93 ASN A CA 1
ATOM 695 C C . ASN A 1 93 ? 5.498 4.585 -2.600 1.00 89.62 93 ASN A C 1
ATOM 697 O O . ASN A 1 93 ? 6.145 4.112 -3.533 1.00 89.62 93 ASN A O 1
ATOM 701 N N . ALA A 1 94 ? 5.695 5.840 -2.200 1.00 87.81 94 ALA A N 1
ATOM 702 C CA . ALA A 1 94 ? 6.650 6.736 -2.841 1.00 87.81 94 ALA A CA 1
ATOM 703 C C . ALA A 1 94 ? 8.086 6.189 -2.797 1.00 87.81 94 ALA A C 1
ATOM 705 O O . ALA A 1 94 ? 8.818 6.282 -3.781 1.00 87.81 94 ALA A O 1
ATOM 706 N N . SER A 1 95 ? 8.477 5.573 -1.678 1.00 87.75 95 SER A N 1
ATOM 707 C CA . SER A 1 95 ? 9.804 4.968 -1.528 1.00 87.75 95 SER A CA 1
ATOM 708 C C . SER A 1 95 ? 10.004 3.801 -2.498 1.00 87.75 95 SER A C 1
ATOM 710 O O . SER A 1 95 ? 11.071 3.686 -3.098 1.00 87.75 95 SER A O 1
ATOM 712 N N . GLY A 1 96 ? 8.974 2.969 -2.692 1.00 84.31 96 GLY A N 1
ATOM 713 C CA . GLY A 1 96 ? 8.988 1.882 -3.674 1.00 84.31 96 GLY A CA 1
ATOM 714 C C . GLY A 1 96 ? 9.192 2.382 -5.105 1.00 84.31 96 GLY A C 1
ATOM 715 O O . GLY A 1 96 ? 10.070 1.871 -5.798 1.00 84.31 96 GLY A O 1
ATOM 716 N N . VAL A 1 97 ? 8.458 3.424 -5.512 1.00 84.25 97 VAL A N 1
ATOM 717 C CA . VAL A 1 97 ? 8.599 4.051 -6.841 1.00 84.25 97 VAL A CA 1
ATOM 718 C C . VAL A 1 97 ? 9.991 4.641 -7.040 1.00 84.25 97 VAL A C 1
ATOM 720 O O . VAL A 1 97 ? 10.667 4.318 -8.015 1.00 84.25 97 VAL A O 1
ATOM 723 N N . VAL A 1 98 ? 10.465 5.465 -6.101 1.00 86.75 98 VAL A N 1
ATOM 724 C CA . VAL A 1 98 ? 11.788 6.103 -6.208 1.00 86.75 98 VAL A CA 1
ATOM 725 C C . VAL A 1 98 ? 12.893 5.051 -6.311 1.00 86.75 98 VAL A C 1
ATOM 727 O O . VAL A 1 98 ? 13.746 5.134 -7.197 1.00 86.75 98 VAL A O 1
ATOM 730 N N . LEU A 1 99 ? 12.864 4.025 -5.453 1.00 82.56 99 LEU A N 1
ATOM 731 C CA . LEU A 1 99 ? 13.827 2.924 -5.521 1.00 82.56 99 LEU A CA 1
ATOM 732 C C . LEU A 1 99 ? 13.712 2.154 -6.839 1.00 82.56 99 LEU A C 1
ATOM 734 O O . LEU A 1 99 ? 14.733 1.736 -7.391 1.00 82.56 99 LEU A O 1
ATOM 738 N N . GLY A 1 100 ? 12.499 1.983 -7.360 1.00 81.56 100 GLY A N 1
ATOM 739 C CA . GLY A 1 100 ? 12.280 1.282 -8.615 1.00 81.56 100 GLY A CA 1
ATOM 740 C C . GLY A 1 100 ? 12.858 2.018 -9.822 1.00 81.56 100 GLY A C 1
ATOM 741 O O . GLY A 1 100 ? 13.558 1.412 -10.634 1.00 81.56 100 GLY A O 1
ATOM 742 N N . HIS A 1 101 ? 12.690 3.341 -9.879 1.00 82.25 101 HIS A N 1
ATOM 743 C CA . HIS A 1 101 ? 13.314 4.184 -10.901 1.00 82.25 101 HIS A CA 1
ATOM 744 C C . HIS A 1 101 ? 14.844 4.222 -10.788 1.00 82.25 101 HIS A C 1
ATOM 746 O O . HIS A 1 101 ? 15.525 4.133 -11.808 1.00 82.25 101 HIS A O 1
ATOM 752 N N . ILE A 1 102 ? 15.402 4.306 -9.573 1.00 85.62 102 ILE A N 1
ATOM 753 C CA . ILE A 1 102 ? 16.863 4.307 -9.364 1.00 85.62 102 ILE A CA 1
ATOM 754 C C . ILE A 1 102 ? 17.485 2.969 -9.784 1.00 85.62 102 ILE A C 1
ATOM 756 O O . ILE A 1 102 ? 18.577 2.937 -10.347 1.00 85.62 102 ILE A O 1
ATOM 760 N N . THR A 1 103 ? 16.808 1.856 -9.499 1.00 81.69 103 THR A N 1
ATOM 761 C CA . THR A 1 103 ? 17.344 0.507 -9.744 1.00 81.69 103 THR A CA 1
ATOM 762 C C . THR A 1 103 ? 16.935 -0.088 -11.092 1.00 81.69 103 THR A C 1
ATOM 764 O O . THR A 1 103 ? 17.414 -1.169 -11.444 1.00 81.69 103 THR A O 1
ATOM 767 N N . GLY A 1 104 ? 16.059 0.590 -11.843 1.00 72.62 104 GLY A N 1
ATOM 768 C CA . GLY A 1 104 ? 15.475 0.085 -13.088 1.00 72.62 104 GLY A CA 1
ATOM 769 C C . GLY A 1 104 ? 14.630 -1.179 -12.894 1.00 72.62 104 GLY A C 1
ATOM 770 O O . GLY A 1 104 ? 14.507 -1.981 -13.819 1.00 72.62 104 GLY A O 1
ATOM 771 N N . ARG A 1 105 ? 14.107 -1.409 -11.684 1.00 66.94 105 ARG A N 1
ATOM 772 C CA . ARG A 1 105 ? 13.319 -2.595 -11.325 1.00 66.94 105 ARG A CA 1
ATOM 773 C C . ARG A 1 105 ? 12.019 -2.162 -10.689 1.00 66.94 105 ARG A C 1
ATOM 775 O O . ARG A 1 105 ? 12.049 -1.441 -9.704 1.00 66.94 105 ARG A O 1
ATOM 782 N N . ASP A 1 106 ? 10.897 -2.674 -11.173 1.00 61.22 106 ASP A N 1
ATOM 783 C CA . ASP A 1 106 ? 9.625 -2.393 -10.521 1.00 61.22 106 ASP A CA 1
ATOM 784 C C . ASP A 1 106 ? 9.537 -3.120 -9.160 1.00 61.22 106 ASP A C 1
ATOM 786 O O . ASP A 1 106 ? 9.502 -4.364 -9.062 1.00 61.22 106 ASP A O 1
ATOM 790 N N . LEU A 1 107 ? 9.591 -2.311 -8.099 1.00 60.94 107 LEU A N 1
ATOM 791 C CA . LEU A 1 107 ? 9.471 -2.715 -6.699 1.00 60.94 107 LEU A CA 1
ATOM 792 C C . LEU A 1 107 ? 8.056 -2.490 -6.159 1.00 60.94 107 LEU A C 1
ATOM 794 O O . LEU A 1 107 ? 7.818 -2.819 -4.988 1.00 60.94 107 LEU A O 1
ATOM 798 N N . PHE A 1 108 ? 7.149 -1.972 -6.992 1.00 53.00 108 PHE A N 1
ATOM 799 C CA . PHE A 1 108 ? 5.728 -1.847 -6.711 1.00 53.00 108 PHE A CA 1
ATOM 800 C C . PHE A 1 108 ? 4.972 -3.155 -6.942 1.00 53.00 108 PHE A C 1
ATOM 802 O O . PHE A 1 108 ? 5.448 -4.035 -7.693 1.00 53.00 108 PHE A O 1
#

Foldseek 3Di:
DQDDDFLAFDPDPLVVQLCCLLPPVLVVCCVPLVPPVCVPQNQQVSQQVQLVVVCVRRVDPVCSVVSSVLSSVLNVVCVVPVVVSSVVSSVVSSVQSVVCNVVSGRSD

Mean predicted aligned error: 6.14 Å

Nearest PDB structures (foldseek):
  6lea-assembly2_B  TM=3.287E-01  e=9.008E+00  Helicobacter pylori CPY1124

pLDDT: mean 85.21, std 14.47, range [36.53, 97.12]

Radius of gyration: 13.92 Å; Cα contacts (8 Å, |Δi|>4): 105; chains: 1; bounding box: 33×27×37 Å